Protein AF-A0A1H0Y464-F1 (afdb_monomer_lite)

Structure (mmCIF, N/CA/C/O backbone):
data_AF-A0A1H0Y464-F1
#
_entry.id   AF-A0A1H0Y464-F1
#
loop_
_atom_site.group_PDB
_atom_site.id
_atom_site.type_symbol
_atom_site.label_atom_id
_atom_site.label_alt_id
_atom_site.label_comp_id
_atom_site.label_asym_id
_atom_site.label_entity_id
_atom_site.label_seq_id
_atom_site.pdbx_PDB_ins_code
_atom_site.Cartn_x
_atom_site.Cartn_y
_atom_site.Cartn_z
_atom_site.occupancy
_atom_site.B_iso_or_equiv
_atom_site.auth_seq_id
_atom_site.auth_comp_id
_atom_site.auth_asym_id
_atom_site.auth_atom_id
_atom_site.pdbx_PDB_model_num
ATOM 1 N N . MET A 1 1 ? -23.533 1.314 3.509 1.00 36.31 1 MET A N 1
ATOM 2 C CA . MET A 1 1 ? -22.627 0.196 3.825 1.00 36.31 1 MET A CA 1
ATOM 3 C C . MET A 1 1 ? -21.226 0.689 3.563 1.00 36.31 1 MET A C 1
ATOM 5 O O . MET A 1 1 ? -20.940 1.067 2.434 1.00 36.31 1 MET A O 1
ATOM 9 N N . SER A 1 2 ? -20.432 0.827 4.617 1.00 45.97 2 SER A N 1
ATOM 10 C CA . SER A 1 2 ? -19.055 1.300 4.533 1.00 45.97 2 SER A CA 1
ATOM 11 C C . SER A 1 2 ? -18.244 0.174 3.912 1.00 45.97 2 SER A C 1
ATOM 13 O O . SER A 1 2 ? -18.107 -0.881 4.522 1.00 45.97 2 SER A O 1
ATOM 15 N N . GLN A 1 3 ? -17.808 0.336 2.668 1.00 56.66 3 GLN A N 1
ATOM 16 C CA . GLN A 1 3 ? -16.856 -0.601 2.094 1.00 56.66 3 GLN A CA 1
ATOM 17 C C . GLN A 1 3 ? -15.550 -0.416 2.865 1.00 56.66 3 GLN A C 1
ATOM 19 O O . GLN A 1 3 ? -14.893 0.618 2.754 1.00 56.66 3 GLN A O 1
ATOM 24 N N . SER A 1 4 ? -15.251 -1.363 3.749 1.00 71.19 4 SER A N 1
ATOM 25 C CA . SER A 1 4 ? -13.977 -1.417 4.447 1.00 71.19 4 SER A CA 1
ATOM 26 C C . SER A 1 4 ? -12.925 -1.768 3.395 1.00 71.19 4 SER A C 1
ATOM 28 O O . SER A 1 4 ? -12.915 -2.868 2.853 1.00 71.19 4 SER A O 1
ATOM 30 N N . THR A 1 5 ? -12.099 -0.794 3.033 1.00 83.50 5 THR A N 1
ATOM 31 C CA . THR A 1 5 ? -11.085 -0.920 1.980 1.00 83.50 5 THR A CA 1
ATOM 32 C C . THR A 1 5 ? -9.711 -0.730 2.609 1.00 83.50 5 THR A C 1
ATOM 34 O O . THR A 1 5 ? -9.527 0.126 3.482 1.00 83.50 5 THR A O 1
ATOM 37 N N . VAL A 1 6 ? -8.750 -1.542 2.173 1.00 86.69 6 VAL A N 1
ATOM 38 C CA . VAL A 1 6 ? -7.331 -1.376 2.489 1.00 86.69 6 VAL A CA 1
ATOM 39 C C . VAL A 1 6 ? -6.726 -0.475 1.423 1.00 86.69 6 VAL A C 1
ATOM 41 O O . VAL A 1 6 ? -6.726 -0.830 0.247 1.00 86.69 6 VAL A O 1
ATOM 44 N N . THR A 1 7 ? -6.202 0.678 1.824 1.00 87.75 7 THR A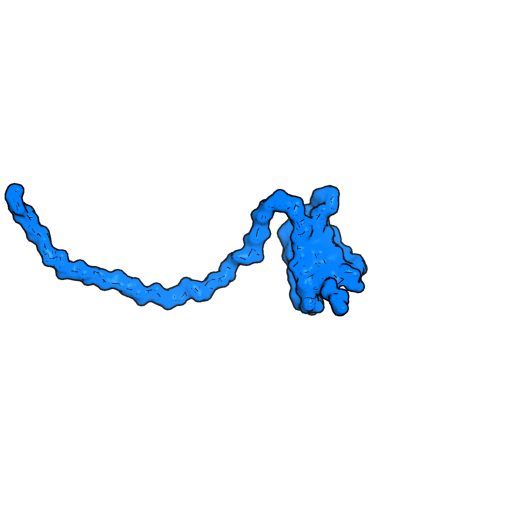 N 1
ATOM 45 C CA . THR A 1 7 ? -5.570 1.646 0.926 1.00 87.75 7 THR A CA 1
ATOM 46 C C . THR A 1 7 ? -4.061 1.644 1.138 1.00 87.75 7 THR A C 1
ATOM 48 O O . THR A 1 7 ? -3.571 2.092 2.174 1.00 87.75 7 THR A O 1
ATOM 51 N N . THR A 1 8 ? -3.309 1.175 0.147 1.00 88.50 8 THR A N 1
ATOM 52 C CA . THR A 1 8 ? -1.847 1.295 0.107 1.00 88.50 8 THR A CA 1
ATOM 53 C C . THR A 1 8 ? -1.477 2.591 -0.604 1.00 88.50 8 THR A C 1
ATOM 55 O O . THR A 1 8 ? -1.762 2.741 -1.791 1.00 88.50 8 THR A O 1
ATOM 58 N N . LYS A 1 9 ? -0.842 3.533 0.101 1.00 87.38 9 LYS A N 1
ATOM 59 C CA . LYS A 1 9 ? -0.445 4.839 -0.452 1.00 87.38 9 LYS A CA 1
ATOM 60 C C . LYS A 1 9 ? 1.006 5.184 -0.139 1.00 87.38 9 LYS A C 1
ATOM 62 O O . LYS A 1 9 ? 1.515 4.860 0.934 1.00 87.38 9 LYS A O 1
ATOM 67 N N . SER A 1 10 ? 1.659 5.890 -1.060 1.00 86.50 10 SER A N 1
ATOM 68 C CA . SER A 1 10 ? 2.985 6.469 -0.828 1.00 86.50 10 SER A CA 1
ATOM 69 C C . SER A 1 10 ? 2.856 7.835 -0.154 1.00 86.50 10 SER A C 1
ATOM 71 O O . SER A 1 10 ? 2.200 8.744 -0.662 1.00 86.50 10 SER A O 1
ATOM 73 N N . LYS A 1 11 ? 3.477 7.991 1.015 1.00 83.88 11 LYS A N 1
ATOM 74 C CA . LYS A 1 11 ? 3.476 9.209 1.824 1.00 83.88 11 LYS A CA 1
ATOM 75 C C . LYS A 1 11 ? 4.916 9.602 2.135 1.00 83.88 11 LYS A C 1
ATOM 77 O O . LYS A 1 11 ? 5.592 8.932 2.907 1.00 83.88 11 LYS A O 1
ATOM 82 N N . ASN A 1 12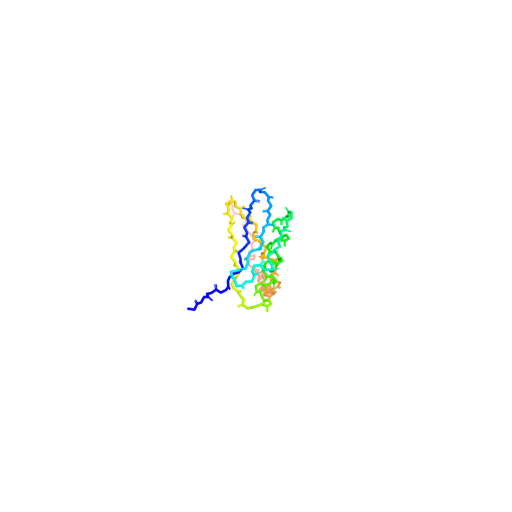 ? 5.386 10.701 1.543 1.00 79.12 12 ASN A N 1
ATOM 83 C CA . ASN A 1 12 ? 6.762 11.200 1.702 1.00 79.12 12 ASN A CA 1
ATOM 84 C C . ASN A 1 12 ? 7.847 10.152 1.375 1.00 79.12 12 ASN A C 1
ATOM 86 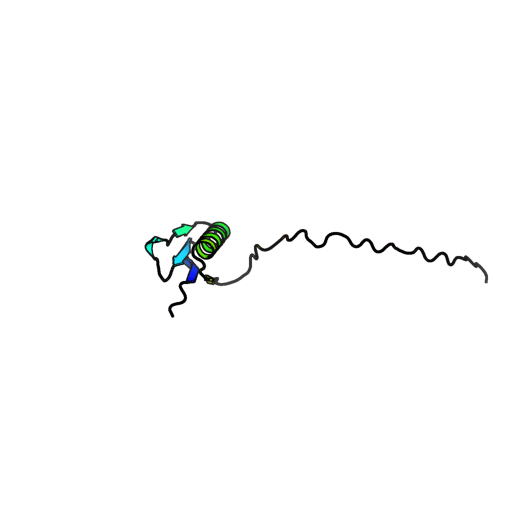O O . ASN A 1 12 ? 8.864 10.078 2.059 1.00 79.12 12 ASN A O 1
ATOM 90 N N . GLY A 1 13 ? 7.619 9.314 0.358 1.00 81.12 13 GLY A N 1
ATOM 91 C CA . GLY A 1 13 ? 8.544 8.236 -0.015 1.00 81.12 13 GLY A CA 1
ATOM 92 C C . GLY A 1 13 ? 8.469 6.992 0.876 1.00 81.12 13 GLY A C 1
ATOM 93 O O . GLY A 1 13 ? 9.216 6.048 0.650 1.00 81.12 13 GLY A O 1
ATOM 94 N N . GLN A 1 14 ? 7.568 6.966 1.861 1.00 87.75 14 GLN A N 1
ATOM 95 C CA . GLN A 1 14 ? 7.254 5.788 2.663 1.00 87.75 14 GLN A CA 1
ATOM 96 C C . GLN A 1 14 ? 5.934 5.188 2.187 1.00 87.75 14 GLN A C 1
ATOM 98 O O . GLN A 1 14 ? 4.942 5.904 2.052 1.00 87.75 14 GLN A O 1
ATOM 103 N N . TRP A 1 15 ? 5.880 3.878 1.992 1.00 89.88 15 TRP A N 1
ATOM 104 C CA . TRP A 1 15 ? 4.626 3.199 1.692 1.00 89.88 15 TRP A CA 1
ATOM 105 C C . TRP A 1 15 ? 3.863 2.905 2.974 1.00 89.88 15 TRP A C 1
ATOM 107 O O . TRP A 1 15 ? 4.454 2.498 3.969 1.00 89.88 15 TRP A O 1
ATOM 117 N N . VAL A 1 16 ? 2.557 3.151 2.985 1.00 89.00 16 VAL A N 1
ATOM 118 C CA . VAL A 1 16 ? 1.707 2.925 4.156 1.00 89.00 16 VAL A CA 1
ATOM 119 C C . VAL A 1 16 ? 0.428 2.233 3.720 1.00 89.00 16 VAL A C 1
ATOM 121 O O . VAL A 1 16 ? -0.253 2.707 2.811 1.00 89.00 16 VAL A O 1
ATOM 124 N N . ASN A 1 17 ? 0.095 1.143 4.399 1.00 88.88 17 ASN A N 1
ATOM 125 C CA . ASN A 1 17 ? -1.214 0.514 4.311 1.00 88.88 17 ASN A CA 1
ATOM 126 C C . ASN A 1 17 ? -2.108 1.146 5.367 1.00 88.88 17 ASN A C 1
ATOM 128 O O . ASN A 1 17 ? -1.746 1.159 6.539 1.00 88.88 17 ASN A O 1
ATOM 132 N N . GLU A 1 18 ? -3.249 1.680 4.959 1.00 87.56 18 GLU A N 1
ATOM 133 C CA . GLU A 1 18 ? -4.244 2.294 5.831 1.00 87.56 18 GLU A CA 1
ATOM 134 C C . GLU A 1 18 ? -5.572 1.558 5.650 1.00 87.56 18 GLU A C 1
ATOM 136 O O . GLU A 1 18 ? -5.991 1.311 4.522 1.00 87.56 18 GLU A O 1
ATOM 141 N N . VAL A 1 19 ? -6.236 1.195 6.748 1.00 85.12 19 VAL A N 1
ATOM 142 C CA . VAL A 1 19 ? -7.527 0.490 6.704 1.00 85.12 19 VAL A CA 1
ATOM 143 C C . VAL A 1 19 ? -8.609 1.405 7.251 1.00 85.12 19 VAL A C 1
ATOM 145 O O . VAL A 1 19 ? -8.511 1.853 8.394 1.00 85.12 19 VAL A O 1
ATOM 148 N N . ALA A 1 20 ? -9.653 1.650 6.454 1.00 78.25 20 ALA A N 1
ATOM 149 C CA . ALA A 1 20 ? -10.732 2.576 6.812 1.00 78.25 20 ALA A CA 1
ATOM 150 C C . ALA A 1 20 ? -11.427 2.217 8.140 1.00 78.25 20 ALA A C 1
ATOM 152 O O . ALA A 1 20 ? -11.796 3.103 8.906 1.00 78.25 20 ALA A O 1
ATOM 153 N N . ASP A 1 21 ? -11.570 0.922 8.422 1.00 74.88 21 ASP A N 1
ATOM 154 C CA . ASP A 1 21 ? -12.267 0.407 9.607 1.00 74.88 21 ASP A CA 1
ATOM 155 C C . ASP A 1 21 ? -11.312 0.096 10.778 1.00 74.88 21 ASP A C 1
ATOM 157 O O . ASP A 1 21 ? -11.721 -0.029 11.930 1.00 74.88 21 ASP A O 1
ATOM 161 N N . ALA A 1 22 ? -10.008 0.001 10.501 1.00 76.12 22 ALA A N 1
ATOM 162 C CA . ALA A 1 22 ? -9.024 -0.528 11.438 1.00 76.12 22 ALA A CA 1
ATOM 163 C C . ALA A 1 22 ? -7.675 0.205 11.332 1.00 76.12 22 ALA A C 1
ATOM 165 O O . ALA A 1 22 ? -6.668 -0.382 10.931 1.00 76.12 22 ALA A O 1
ATOM 166 N N . PRO A 1 23 ? -7.594 1.481 11.753 1.00 78.31 23 PRO A N 1
ATOM 167 C CA . PRO A 1 23 ? -6.356 2.257 11.670 1.00 78.31 23 PRO A CA 1
ATOM 168 C C . PRO A 1 23 ? -5.208 1.645 12.486 1.00 78.31 23 PRO A C 1
ATOM 170 O O . PRO A 1 23 ? -4.046 1.885 12.172 1.00 78.31 23 PRO A O 1
ATOM 173 N N . HIS A 1 24 ? -5.512 0.814 13.487 1.00 80.31 24 HIS A N 1
ATOM 174 C CA . HIS A 1 24 ? -4.527 0.062 14.269 1.00 80.31 24 HIS A CA 1
ATOM 175 C C . HIS A 1 24 ? -3.788 -1.019 13.459 1.00 80.31 24 HIS A C 1
ATOM 177 O O . HIS A 1 24 ? -2.708 -1.439 13.865 1.00 80.31 24 HIS A O 1
ATOM 183 N N . LEU A 1 25 ? -4.340 -1.446 12.318 1.00 80.06 25 LEU A N 1
ATOM 184 C CA . LEU A 1 25 ? -3.687 -2.357 11.373 1.00 80.06 25 LEU A CA 1
ATOM 185 C C . LEU A 1 25 ? -2.791 -1.615 10.376 1.00 80.06 25 LEU A C 1
ATOM 187 O O . LEU A 1 25 ? -2.120 -2.250 9.562 1.00 80.06 25 LEU A O 1
ATOM 191 N N . SER A 1 26 ? -2.760 -0.279 10.435 1.00 82.94 26 SER A N 1
ATOM 192 C CA . SER A 1 26 ? -1.954 0.509 9.512 1.00 82.94 26 SER A CA 1
ATOM 193 C C . SER A 1 26 ? -0.471 0.261 9.748 1.00 82.94 26 SER A C 1
ATOM 195 O O . SER A 1 26 ? 0.029 0.388 10.869 1.00 82.94 26 SER A O 1
ATOM 197 N N . ARG A 1 27 ? 0.249 -0.064 8.676 1.00 86.69 27 ARG A N 1
ATOM 198 C CA . ARG A 1 27 ? 1.684 -0.351 8.717 1.00 86.69 27 ARG A CA 1
ATOM 199 C C . ARG A 1 27 ? 2.422 0.422 7.646 1.00 86.69 27 ARG A C 1
ATOM 201 O O . ARG A 1 27 ? 1.932 0.579 6.531 1.00 86.69 27 ARG A O 1
ATOM 208 N N . SER A 1 28 ? 3.606 0.895 8.012 1.00 89.50 28 SER A N 1
ATOM 209 C CA . SER A 1 28 ? 4.542 1.570 7.125 1.00 89.50 28 SER A CA 1
ATOM 210 C C . SER A 1 28 ? 5.646 0.616 6.670 1.00 89.50 28 SER A C 1
ATOM 212 O O . SER A 1 28 ? 6.194 -0.147 7.461 1.00 89.50 28 SER A O 1
ATOM 214 N N . TYR A 1 29 ? 5.984 0.709 5.390 1.00 88.38 29 TYR A N 1
ATOM 215 C CA . TYR A 1 29 ? 6.885 -0.171 4.658 1.00 88.38 29 TYR A CA 1
ATOM 216 C C . TYR A 1 29 ? 7.842 0.657 3.817 1.00 88.38 29 TYR A C 1
ATOM 218 O O . TYR A 1 29 ? 7.465 1.701 3.270 1.00 88.38 29 TYR A O 1
ATOM 226 N N . ARG A 1 30 ? 9.095 0.210 3.730 1.00 85.00 30 ARG A N 1
ATOM 227 C CA . ARG A 1 30 ? 10.149 0.907 2.973 1.00 85.00 30 ARG A CA 1
ATOM 228 C C . ARG A 1 30 ? 9.975 0.734 1.474 1.00 85.00 30 ARG A C 1
ATOM 230 O O . ARG A 1 30 ? 10.242 1.674 0.733 1.00 85.00 30 ARG A O 1
ATOM 237 N N . ASP A 1 31 ? 9.440 -0.407 1.070 1.00 83.19 31 ASP A N 1
ATOM 238 C CA . ASP A 1 31 ? 9.312 -0.795 -0.322 1.00 83.19 31 ASP A CA 1
ATOM 239 C C . ASP A 1 31 ? 7.847 -0.899 -0.746 1.00 83.19 31 ASP A C 1
ATOM 241 O O . ASP A 1 31 ? 6.964 -1.261 0.037 1.00 83.19 31 ASP A O 1
ATOM 245 N N . ARG A 1 32 ? 7.596 -0.581 -2.020 1.00 82.94 32 ARG A N 1
ATOM 246 C CA . ARG A 1 32 ? 6.263 -0.669 -2.624 1.00 82.94 32 ARG A CA 1
ATOM 247 C C . ARG A 1 32 ? 5.754 -2.099 -2.620 1.00 82.94 32 ARG A C 1
ATOM 249 O O . ARG A 1 32 ? 4.651 -2.343 -2.152 1.00 82.94 32 ARG A O 1
ATOM 256 N N . ASP A 1 33 ? 6.543 -3.013 -3.176 1.00 85.19 33 ASP A N 1
ATOM 257 C CA . ASP A 1 33 ? 6.177 -4.421 -3.323 1.00 85.19 33 ASP A CA 1
ATOM 258 C C . ASP A 1 33 ? 5.825 -5.041 -1.971 1.00 85.19 33 ASP A C 1
ATOM 260 O O . ASP A 1 33 ? 4.809 -5.721 -1.859 1.00 85.19 33 ASP A O 1
ATOM 264 N N . GLU A 1 34 ? 6.594 -4.721 -0.926 1.00 85.62 34 GLU A N 1
ATOM 265 C CA . GLU A 1 34 ? 6.319 -5.166 0.442 1.00 85.62 34 GLU A CA 1
ATOM 266 C C . GLU A 1 34 ? 4.974 -4.622 0.955 1.00 85.62 34 GLU A C 1
ATOM 268 O O . GLU A 1 34 ? 4.152 -5.379 1.475 1.00 85.62 34 GLU A O 1
ATOM 273 N N . ALA A 1 35 ? 4.704 -3.328 0.754 1.00 88.88 35 ALA A N 1
ATOM 274 C CA . ALA A 1 35 ? 3.444 -2.709 1.160 1.00 88.88 35 ALA A CA 1
ATOM 275 C C . ALA A 1 35 ? 2.239 -3.276 0.401 1.00 88.88 35 ALA A C 1
ATOM 277 O O . ALA A 1 35 ? 1.200 -3.558 0.996 1.00 88.88 35 ALA A O 1
ATOM 278 N N . VAL A 1 36 ? 2.373 -3.451 -0.915 1.00 85.25 36 VAL A N 1
ATOM 279 C CA . VAL A 1 36 ? 1.319 -3.967 -1.792 1.00 85.25 36 VAL A CA 1
ATOM 280 C C . VAL A 1 36 ? 1.011 -5.419 -1.455 1.00 85.25 36 VAL A C 1
ATOM 282 O O . VAL A 1 36 ? -0.161 -5.754 -1.299 1.00 85.25 36 VAL A O 1
ATOM 285 N N . GLN A 1 37 ? 2.033 -6.260 -1.284 1.00 87.81 37 GLN A N 1
ATOM 286 C CA . GLN A 1 37 ? 1.855 -7.660 -0.911 1.00 87.81 37 GLN A CA 1
ATOM 287 C C . GLN A 1 37 ? 1.157 -7.776 0.449 1.00 87.81 37 GLN A C 1
ATOM 289 O O . GLN A 1 37 ? 0.100 -8.399 0.535 1.00 87.81 37 GLN A O 1
ATOM 294 N N . ALA A 1 38 ? 1.662 -7.077 1.471 1.00 87.50 38 ALA A N 1
ATOM 295 C CA . ALA A 1 38 ? 1.055 -7.094 2.799 1.00 87.50 38 ALA A CA 1
ATOM 296 C C . ALA A 1 38 ? -0.367 -6.504 2.809 1.00 87.50 38 ALA A C 1
ATOM 298 O O . ALA A 1 38 ? -1.221 -6.944 3.574 1.00 87.50 38 ALA A O 1
ATOM 299 N N . GLY A 1 39 ? -0.641 -5.503 1.965 1.00 87.44 39 GLY A N 1
ATOM 300 C CA . GLY A 1 39 ? -1.968 -4.900 1.825 1.00 87.44 39 GLY A CA 1
ATOM 301 C C . GLY A 1 39 ? -2.966 -5.849 1.166 1.00 87.44 39 GLY A C 1
ATOM 302 O O . GLY A 1 39 ? -4.112 -5.938 1.604 1.00 87.44 39 GLY A O 1
ATOM 303 N N . ARG A 1 40 ? -2.512 -6.606 0.161 1.00 85.00 40 ARG A N 1
ATOM 304 C CA . ARG A 1 40 ? -3.305 -7.623 -0.532 1.00 85.00 40 ARG A CA 1
ATOM 305 C C . ARG A 1 40 ? -3.629 -8.801 0.379 1.00 85.00 40 ARG A C 1
ATOM 307 O O . ARG A 1 40 ? -4.768 -9.257 0.382 1.00 85.00 40 ARG A O 1
ATOM 314 N N . GLU A 1 41 ? -2.650 -9.277 1.143 1.00 88.25 41 GLU A N 1
ATOM 315 C CA . GLU A 1 41 ? -2.840 -10.342 2.133 1.00 88.25 41 GLU A CA 1
ATOM 316 C C . GLU A 1 41 ? -3.854 -9.914 3.194 1.00 88.25 41 GLU A C 1
ATOM 318 O O . GLU A 1 41 ? -4.845 -10.607 3.401 1.00 88.25 41 GLU A O 1
ATOM 323 N N . LEU A 1 42 ? -3.689 -8.714 3.759 1.00 84.94 42 LEU A N 1
ATOM 324 C CA . LEU A 1 42 ? -4.619 -8.159 4.743 1.00 84.94 42 LEU A CA 1
ATOM 325 C C . LEU A 1 42 ? -6.043 -8.029 4.182 1.00 84.94 42 LEU A C 1
ATOM 327 O O . LEU A 1 42 ? -7.023 -8.352 4.852 1.00 84.94 42 LEU A O 1
ATOM 331 N N . ALA A 1 43 ? -6.176 -7.566 2.940 1.00 84.81 43 ALA A N 1
ATOM 332 C CA . ALA A 1 43 ? -7.476 -7.457 2.297 1.00 84.81 43 ALA A CA 1
ATOM 333 C C . ALA A 1 43 ? -8.111 -8.836 2.059 1.00 84.81 43 ALA A C 1
ATOM 335 O O . ALA A 1 43 ? -9.294 -9.017 2.331 1.00 84.81 43 ALA A O 1
ATOM 336 N N . ALA A 1 44 ? -7.330 -9.826 1.619 1.00 83.94 44 ALA A N 1
ATOM 337 C CA . ALA A 1 44 ? -7.811 -11.188 1.416 1.00 83.94 44 ALA A CA 1
ATOM 338 C C . ALA A 1 44 ? -8.255 -11.852 2.730 1.00 83.94 44 ALA A C 1
ATOM 340 O O . ALA A 1 44 ? -9.329 -12.450 2.770 1.00 83.94 44 ALA A O 1
ATOM 341 N N . GLU A 1 45 ? -7.477 -11.704 3.806 1.00 85.12 45 GLU A N 1
ATOM 342 C CA . GLU A 1 45 ? -7.785 -12.248 5.137 1.00 85.12 45 GLU A CA 1
ATOM 343 C C . GLU A 1 45 ? -9.088 -11.684 5.712 1.00 85.12 45 GLU A C 1
ATOM 345 O O . GLU A 1 45 ? -9.874 -12.404 6.328 1.00 85.12 45 GLU A O 1
ATOM 350 N N . HIS A 1 46 ? -9.334 -10.394 5.490 1.00 83.50 46 HIS A N 1
ATOM 351 C CA . HIS A 1 46 ? -10.498 -9.696 6.025 1.00 83.50 46 HIS A CA 1
ATOM 352 C C . HIS A 1 46 ? -11.664 -9.587 5.028 1.00 83.50 46 HIS A C 1
ATOM 354 O O . HIS A 1 46 ? -12.672 -8.956 5.348 1.00 83.50 46 HIS A O 1
ATOM 360 N N . HIS A 1 47 ? -11.556 -10.206 3.844 1.00 82.25 47 HIS A N 1
ATOM 361 C CA . HIS A 1 47 ? -12.523 -10.094 2.741 1.00 82.25 47 HIS A CA 1
ATOM 362 C C . HIS A 1 47 ? -12.833 -8.638 2.345 1.00 82.25 47 HIS A C 1
ATOM 364 O O . HIS A 1 47 ? -13.973 -8.277 2.046 1.00 82.25 47 HIS A O 1
ATOM 370 N N . LEU A 1 48 ? -11.804 -7.797 2.366 1.00 84.69 48 LEU A N 1
ATOM 371 C CA . LEU A 1 48 ? -11.857 -6.384 2.020 1.00 84.69 48 LEU A CA 1
ATOM 372 C C . LEU A 1 48 ? -11.373 -6.154 0.590 1.00 84.69 48 LEU A C 1
ATOM 374 O O . LEU A 1 48 ? -10.688 -6.980 -0.011 1.00 84.69 48 LEU A O 1
ATOM 378 N N . GLU A 1 49 ? -11.693 -4.981 0.056 1.00 83.06 49 GLU A N 1
ATOM 379 C CA . GLU A 1 49 ? -11.132 -4.534 -1.214 1.00 83.06 49 GLU A CA 1
ATOM 380 C C . GLU A 1 49 ? -9.742 -3.921 -0.978 1.00 83.06 49 GLU A C 1
ATOM 382 O O . GLU A 1 49 ? -9.551 -3.152 -0.032 1.00 83.06 49 GLU A O 1
ATOM 387 N N . HIS A 1 50 ? -8.764 -4.251 -1.826 1.00 83.88 50 HIS A N 1
ATOM 388 C CA . HIS A 1 50 ? -7.438 -3.628 -1.802 1.00 83.88 50 HIS A CA 1
ATOM 389 C C . HIS A 1 50 ? -7.345 -2.563 -2.890 1.00 83.88 50 HIS A C 1
ATOM 391 O O . HIS A 1 50 ? -7.540 -2.851 -4.070 1.00 83.88 50 HIS A O 1
ATOM 397 N N . ARG A 1 51 ? -7.015 -1.333 -2.494 1.00 84.38 51 ARG A N 1
ATOM 398 C CA . ARG A 1 51 ? -6.810 -0.200 -3.392 1.00 84.38 51 ARG A CA 1
ATOM 399 C C . ARG A 1 51 ? -5.402 0.352 -3.230 1.00 84.38 51 ARG A C 1
ATOM 401 O O . ARG A 1 51 ? -4.931 0.579 -2.120 1.00 84.38 51 ARG A O 1
ATOM 408 N N . ILE A 1 52 ? -4.743 0.612 -4.351 1.00 83.56 52 ILE A N 1
ATOM 409 C CA . ILE A 1 52 ? -3.407 1.203 -4.380 1.00 83.56 52 ILE A CA 1
ATOM 410 C C . ILE A 1 52 ? -3.548 2.634 -4.912 1.00 83.56 52 ILE A C 1
ATOM 412 O O . ILE A 1 52 ? -4.010 2.837 -6.034 1.00 83.56 52 ILE A O 1
ATOM 416 N N . GLU A 1 53 ? -3.186 3.630 -4.101 1.00 80.56 53 GLU A N 1
ATOM 417 C CA . GLU A 1 53 ? -3.087 5.030 -4.524 1.00 80.56 53 GLU A CA 1
ATOM 418 C C . GLU A 1 53 ? -1.637 5.351 -4.887 1.00 80.56 53 GLU A C 1
ATOM 420 O O . GLU A 1 53 ? -0.793 5.674 -4.045 1.00 80.56 53 GLU A O 1
ATOM 425 N N . GLU A 1 54 ? -1.365 5.236 -6.183 1.00 64.19 54 GLU A N 1
ATOM 426 C CA . GLU A 1 54 ? -0.088 5.550 -6.807 1.00 64.19 54 GLU A CA 1
ATOM 427 C C . GLU A 1 54 ? -0.160 6.854 -7.600 1.00 64.19 54 GLU A C 1
ATOM 429 O O . GLU A 1 54 ? -0.941 6.975 -8.543 1.00 64.19 54 GLU A O 1
ATOM 434 N N . SER A 1 55 ? 0.744 7.792 -7.315 1.00 54.12 55 SER A N 1
ATOM 435 C CA . SER A 1 55 ? 1.226 8.690 -8.369 1.00 54.12 55 SER A CA 1
ATOM 436 C C . SER A 1 55 ? 2.072 7.829 -9.326 1.00 54.12 55 SER A C 1
ATOM 438 O O . SER A 1 55 ? 3.172 7.429 -8.964 1.00 54.12 55 SER A O 1
ATOM 440 N N . ALA A 1 56 ? 1.497 7.449 -10.473 1.00 43.16 56 ALA A N 1
ATOM 441 C CA . ALA A 1 56 ? 1.918 6.380 -11.407 1.00 43.16 56 ALA A CA 1
ATOM 442 C C . ALA A 1 56 ? 3.393 6.424 -11.917 1.00 43.16 56 ALA A C 1
ATOM 444 O O . ALA A 1 56 ? 3.971 7.514 -11.888 1.00 43.16 56 ALA A O 1
ATOM 445 N N . PRO A 1 57 ? 3.979 5.328 -12.500 1.00 49.12 57 PRO A N 1
ATOM 446 C CA . PRO A 1 57 ? 3.327 4.094 -12.994 1.00 49.12 57 PRO A CA 1
ATOM 447 C C . PRO A 1 57 ? 4.000 2.709 -12.717 1.00 49.12 57 PRO A C 1
ATOM 449 O O . PRO A 1 57 ? 5.194 2.510 -12.911 1.00 49.12 57 PRO A O 1
ATOM 452 N N . THR A 1 58 ? 3.129 1.729 -12.431 1.00 52.31 58 THR A N 1
ATOM 453 C CA . THR A 1 58 ? 3.059 0.331 -12.934 1.00 52.31 58 THR A CA 1
ATOM 454 C C . THR A 1 58 ? 4.150 -0.696 -12.582 1.00 52.31 58 THR A C 1
ATOM 456 O O . THR A 1 58 ? 5.093 -0.919 -13.334 1.00 52.31 58 THR A O 1
ATOM 459 N N . GLY A 1 59 ? 3.888 -1.490 -11.539 1.00 41.62 59 GLY A N 1
ATOM 460 C CA . GLY A 1 59 ? 4.439 -2.839 -11.368 1.00 41.62 59 GLY A CA 1
ATOM 461 C C . GLY A 1 59 ? 3.311 -3.815 -11.046 1.00 41.62 59 GLY A C 1
ATOM 462 O O . GLY A 1 59 ? 2.942 -3.974 -9.882 1.00 41.62 59 GLY A O 1
ATOM 463 N N . ALA A 1 60 ? 2.704 -4.381 -12.089 1.00 49.03 60 ALA A N 1
ATOM 464 C CA . ALA A 1 60 ? 1.729 -5.456 -11.987 1.00 49.03 60 ALA A CA 1
ATOM 465 C C . ALA A 1 60 ? 2.450 -6.732 -11.533 1.00 49.03 60 ALA A C 1
ATOM 467 O O . ALA A 1 60 ? 3.214 -7.310 -12.298 1.00 49.03 60 ALA A O 1
ATOM 468 N N . ILE A 1 61 ? 2.204 -7.177 -10.300 1.00 47.31 61 ILE A N 1
ATOM 469 C CA . ILE A 1 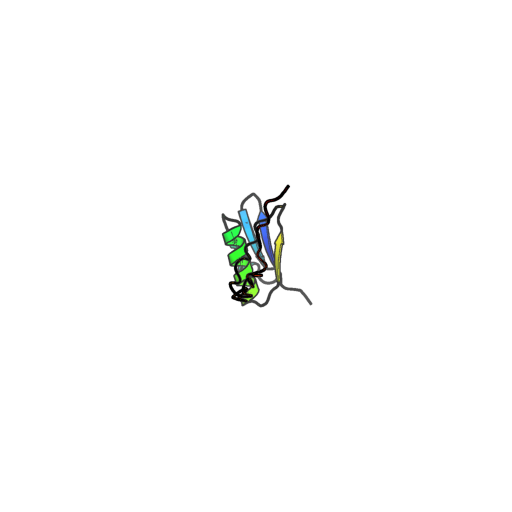61 ? 2.574 -8.527 -9.866 1.00 47.31 61 ILE A CA 1
ATOM 470 C C . ILE A 1 61 ? 1.324 -9.384 -10.028 1.00 47.31 61 ILE A C 1
ATOM 472 O O . ILE A 1 61 ? 0.551 -9.616 -9.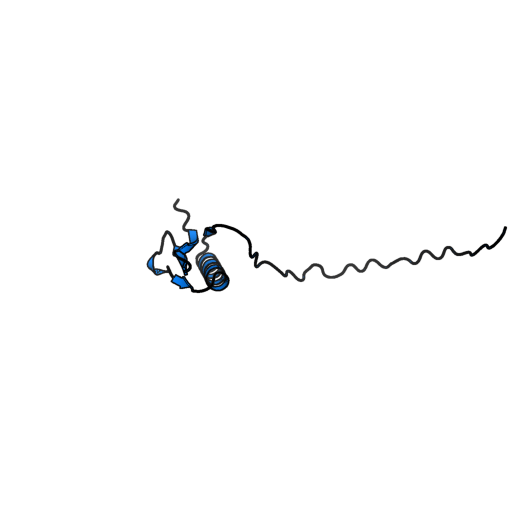099 1.00 47.31 61 ILE A O 1
ATOM 476 N N . THR A 1 62 ? 1.055 -9.792 -11.257 1.00 46.34 62 THR A N 1
ATOM 477 C CA . THR A 1 62 ? 0.220 -10.960 -11.529 1.00 46.34 62 THR A CA 1
ATOM 478 C C . THR A 1 62 ? 0.803 -11.624 -12.756 1.00 46.34 62 THR A C 1
ATOM 480 O O . THR A 1 62 ? 0.440 -11.286 -13.873 1.00 46.34 62 THR A O 1
ATOM 483 N N . ASP A 1 63 ? 1.755 -12.516 -12.522 1.00 42.62 63 ASP A N 1
ATOM 484 C CA . ASP A 1 63 ? 2.076 -13.644 -13.395 1.00 42.62 63 ASP A CA 1
ATOM 485 C C . ASP A 1 63 ? 2.900 -14.638 -12.551 1.00 42.62 63 ASP A C 1
ATOM 487 O O . ASP A 1 63 ? 3.677 -14.167 -11.712 1.00 42.62 63 ASP A O 1
ATOM 491 N N . PRO A 1 64 ? 2.752 -15.972 -12.670 1.00 42.47 64 PRO A N 1
ATOM 492 C CA . PRO A 1 64 ? 2.137 -16.725 -13.763 1.00 42.47 64 PRO A CA 1
ATOM 493 C C . PRO A 1 64 ? 0.962 -17.615 -13.344 1.00 42.47 64 PRO A C 1
ATOM 495 O O . PRO A 1 64 ? 1.011 -18.289 -12.315 1.00 42.47 64 PRO A O 1
ATOM 498 N N . ASP A 1 65 ? -0.053 -17.714 -14.202 1.00 46.88 65 ASP A N 1
ATOM 499 C CA . ASP A 1 65 ? -0.872 -18.925 -14.251 1.00 46.88 65 ASP A CA 1
ATOM 500 C C . ASP A 1 65 ? -0.227 -19.914 -15.248 1.00 46.88 65 ASP A C 1
ATOM 502 O O . ASP A 1 65 ? -0.169 -19.634 -16.448 1.00 46.88 65 ASP A O 1
ATOM 506 N N . PRO A 1 66 ? 0.311 -21.064 -14.795 1.00 47.78 66 PRO A N 1
ATOM 507 C CA . PRO A 1 66 ? 0.902 -22.068 -15.676 1.00 47.78 66 PRO A CA 1
ATOM 508 C C . PRO A 1 66 ? -0.137 -22.969 -16.382 1.00 47.78 66 PRO A C 1
ATOM 510 O O . PRO A 1 66 ? 0.215 -24.072 -16.806 1.00 47.78 66 PRO A O 1
ATOM 513 N N . ALA A 1 67 ? -1.405 -22.560 -16.533 1.00 51.12 67 ALA A N 1
ATOM 514 C CA . ALA A 1 67 ? -2.459 -23.374 -17.148 1.00 51.12 67 ALA A CA 1
ATOM 515 C C . ALA A 1 67 ? -2.771 -23.056 -18.623 1.00 51.12 67 ALA A C 1
ATOM 517 O O . ALA A 1 67 ? -3.854 -23.382 -19.098 1.00 51.12 67 ALA A O 1
ATOM 518 N N . SER A 1 68 ? -1.810 -22.554 -19.407 1.00 47.59 68 SER A N 1
ATOM 519 C CA . SER A 1 68 ? -1.818 -22.803 -20.863 1.00 47.59 68 SER A CA 1
ATOM 520 C C . SER A 1 68 ? -0.896 -23.976 -21.202 1.00 47.59 68 SER A C 1
ATOM 522 O O . SER A 1 68 ? 0.108 -23.875 -21.904 1.00 47.59 68 SER A O 1
ATOM 524 N N . GLN A 1 69 ? -1.219 -25.125 -20.611 1.00 43.72 69 GLN A N 1
ATOM 525 C CA . GLN A 1 69 ? -0.652 -26.406 -20.993 1.00 43.72 69 GLN A CA 1
ATOM 526 C C . GLN A 1 69 ? -1.368 -26.918 -22.245 1.00 43.72 69 GLN A C 1
ATOM 528 O O . GLN A 1 69 ? -2.568 -27.145 -22.220 1.00 43.72 69 GLN A O 1
ATOM 533 N N . ARG A 1 70 ? -0.570 -27.214 -23.273 1.00 57.94 70 ARG A N 1
ATOM 534 C CA . ARG A 1 70 ? -0.718 -28.377 -24.163 1.00 57.94 70 ARG A CA 1
ATOM 535 C C . ARG A 1 70 ? -2.041 -28.551 -24.922 1.00 57.94 70 ARG A C 1
ATOM 537 O O . ARG A 1 70 ? -2.830 -29.421 -24.583 1.00 57.94 70 ARG A O 1
ATOM 544 N N . GLU A 1 71 ? -2.084 -27.953 -26.104 1.00 48.56 71 GLU A N 1
ATOM 545 C CA . GLU A 1 71 ? -2.490 -28.631 -27.347 1.00 48.56 71 GLU A CA 1
ATOM 546 C C . GLU A 1 71 ? -1.416 -28.223 -28.379 1.00 48.56 71 GLU A C 1
ATOM 548 O O . GLU A 1 71 ? -1.364 -27.085 -28.815 1.00 48.56 71 GLU A O 1
ATOM 553 N N . ALA A 1 72 ? -0.326 -28.954 -28.623 1.00 57.03 72 ALA A N 1
ATOM 554 C CA . ALA A 1 72 ? -0.267 -30.282 -29.225 1.00 57.03 72 ALA A CA 1
ATOM 555 C C . ALA A 1 72 ? -1.138 -30.432 -30.485 1.00 57.03 72 ALA A C 1
ATOM 557 O O . ALA A 1 72 ? -1.635 -31.522 -30.741 1.00 57.03 72 ALA A O 1
ATOM 558 N N . GLU A 1 73 ? -1.282 -29.382 -31.299 1.00 53.69 73 GLU A N 1
ATOM 559 C CA . GLU A 1 73 ? -1.665 -29.581 -32.696 1.00 53.69 73 GLU A CA 1
ATOM 560 C C . GLU A 1 73 ? -0.393 -29.764 -33.530 1.00 53.69 73 GLU A C 1
ATOM 562 O O . GLU A 1 73 ? 0.470 -28.893 -33.651 1.00 53.69 73 GLU A O 1
ATOM 567 N N . PHE A 1 74 ? -0.235 -30.994 -33.998 1.00 59.47 74 PHE A N 1
ATOM 568 C CA . PHE A 1 74 ? 0.812 -31.452 -34.889 1.00 59.47 74 PHE A CA 1
ATOM 569 C C . PHE A 1 74 ? 0.992 -30.472 -36.058 1.00 59.47 74 PHE A C 1
ATOM 571 O O . PHE A 1 74 ? -0.005 -30.143 -36.705 1.00 59.47 74 PHE A O 1
ATOM 578 N N . PRO A 1 75 ? 2.223 -30.086 -36.454 1.00 55.03 75 PRO A N 1
ATOM 579 C CA . PRO A 1 75 ? 2.397 -29.687 -37.837 1.00 55.03 75 PRO A CA 1
ATOM 580 C C . PRO A 1 75 ? 2.065 -30.932 -38.660 1.00 55.03 75 PRO A C 1
ATOM 582 O O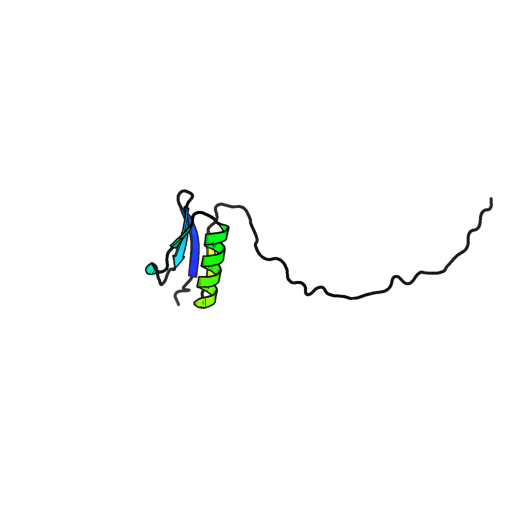 . PRO A 1 75 ? 2.808 -31.911 -38.615 1.00 55.03 75 PRO A O 1
ATOM 585 N N . SER A 1 76 ? 0.943 -30.945 -39.378 1.00 55.31 76 SER A N 1
ATOM 586 C CA . SER A 1 76 ? 0.853 -31.845 -40.524 1.00 55.31 76 SER A CA 1
ATOM 587 C C . SER A 1 76 ? 1.971 -31.412 -41.473 1.00 55.31 76 SER A C 1
ATOM 589 O O . SER A 1 76 ? 1.928 -30.273 -41.944 1.00 55.31 76 SER A O 1
ATOM 591 N N . PRO A 1 77 ? 3.006 -32.233 -41.738 1.00 60.72 77 PRO A N 1
ATOM 592 C CA . PRO A 1 77 ? 3.816 -31.984 -42.911 1.00 60.72 77 PRO A CA 1
ATOM 593 C C . PRO A 1 77 ? 2.883 -32.209 -44.094 1.00 60.72 77 PRO A C 1
ATOM 595 O O . PRO A 1 77 ? 2.420 -33.329 -44.287 1.00 60.72 77 PRO A O 1
ATOM 598 N N . ASP A 1 78 ? 2.568 -31.166 -44.853 1.00 56.47 78 ASP A N 1
ATOM 599 C CA . ASP A 1 78 ? 2.024 -31.368 -46.189 1.00 56.47 78 ASP A CA 1
ATOM 600 C C . ASP A 1 78 ? 3.150 -31.990 -47.038 1.00 56.47 78 ASP A C 1
ATOM 602 O O . ASP A 1 78 ? 4.189 -31.347 -47.230 1.00 56.47 78 ASP A O 1
ATOM 606 N N . PRO A 1 79 ? 3.040 -33.257 -47.486 1.00 63.41 79 PRO A N 1
ATOM 607 C CA . PRO A 1 79 ? 4.050 -33.881 -48.312 1.00 63.41 79 PRO A CA 1
ATOM 608 C C . PRO A 1 79 ? 3.663 -33.731 -49.787 1.00 63.41 79 PRO A C 1
ATOM 610 O O . PRO A 1 79 ? 3.579 -34.726 -50.504 1.00 63.41 79 PRO A O 1
ATOM 613 N N . GLN A 1 80 ? 3.439 -32.510 -50.276 1.00 55.62 80 GLN A N 1
ATOM 614 C CA . GLN A 1 80 ? 3.413 -32.259 -51.717 1.00 55.62 80 GLN A CA 1
ATOM 615 C C . GLN A 1 80 ? 4.743 -31.660 -52.195 1.00 55.62 80 GLN A C 1
ATOM 617 O O . GLN A 1 80 ? 4.903 -30.475 -52.465 1.00 55.62 80 GLN A O 1
ATOM 622 N N . ALA A 1 81 ? 5.716 -32.562 -52.351 1.00 58.66 81 ALA A N 1
ATOM 623 C CA . ALA A 1 81 ? 6.705 -32.497 -53.430 1.00 58.66 81 ALA A CA 1
ATOM 624 C C . ALA A 1 81 ? 5.969 -32.433 -54.804 1.00 58.66 81 ALA A C 1
ATOM 626 O O . ALA A 1 81 ? 4.844 -32.934 -54.872 1.00 58.66 81 ALA A O 1
ATOM 627 N N . PRO A 1 82 ? 6.552 -31.905 -55.909 1.00 55.00 82 PRO A N 1
ATOM 628 C CA . PRO A 1 82 ? 7.955 -32.079 -56.272 1.00 55.00 82 PRO A CA 1
ATOM 629 C C . PRO A 1 82 ? 8.704 -30.833 -56.762 1.00 55.00 82 PRO A C 1
ATOM 631 O O . PRO A 1 82 ? 8.160 -29.845 -57.244 1.00 55.00 82 PRO A O 1
ATOM 634 N N . ARG A 1 83 ? 10.029 -30.969 -56.699 1.00 59.97 83 ARG A N 1
ATOM 635 C CA . ARG A 1 83 ? 10.979 -30.176 -57.473 1.00 59.97 83 ARG A CA 1
ATOM 636 C C . ARG A 1 83 ? 10.655 -30.328 -58.959 1.00 59.97 83 ARG A C 1
ATOM 638 O O . ARG A 1 83 ? 10.542 -31.449 -59.451 1.00 59.97 83 ARG A O 1
ATOM 645 N N . SER A 1 84 ? 10.568 -29.222 -59.676 1.00 58.09 84 SER A N 1
ATOM 646 C CA . SER A 1 84 ? 10.744 -29.191 -61.126 1.00 58.09 84 SER A CA 1
ATOM 647 C C . SER A 1 84 ? 11.486 -27.906 -61.464 1.00 58.09 84 SER A C 1
ATOM 649 O O . SER A 1 84 ? 10.918 -26.827 -61.572 1.00 58.09 84 SER A O 1
ATOM 651 N N . ASP A 1 85 ? 12.806 -28.067 -61.482 1.00 64.12 85 ASP A N 1
ATOM 652 C CA . ASP A 1 85 ? 13.710 -27.439 -62.442 1.00 64.12 85 ASP A CA 1
ATOM 653 C C . ASP A 1 85 ? 13.117 -27.519 -63.866 1.00 64.12 85 ASP A C 1
ATOM 655 O O . ASP A 1 85 ? 12.427 -28.506 -64.138 1.00 64.12 85 ASP A O 1
ATOM 659 N N . GLN A 1 86 ? 13.425 -26.528 -64.727 1.00 57.47 86 GLN A N 1
ATOM 660 C CA . GLN A 1 86 ? 13.025 -26.318 -66.146 1.00 57.47 86 GLN A CA 1
ATOM 661 C C . GLN A 1 86 ? 12.070 -25.106 -66.296 1.00 57.47 86 GLN A C 1
ATOM 663 O O . GLN A 1 86 ? 10.986 -25.105 -65.724 1.00 57.47 86 GLN A O 1
ATOM 668 N N . SER A 1 87 ? 12.392 -24.002 -66.985 1.00 60.53 87 SER A N 1
ATOM 669 C CA . SER A 1 87 ? 13.284 -23.745 -68.130 1.00 60.53 87 SER A CA 1
ATOM 670 C C . SER A 1 87 ? 13.798 -22.304 -68.149 1.00 60.53 87 SER A C 1
ATOM 672 O O . SER A 1 87 ? 13.095 -21.423 -67.605 1.00 60.53 87 SER A O 1
#

Radius of gyration: 25.61 Å; chains: 1; bounding box: 36×45×82 Å

pLDDT: mean 70.82, std 16.61, range [36.31, 89.88]

Organism: NCBI:txid1079994

Secondary structure (DSSP, 8-state):
----EEEEEEETTEEEEEESS-GGG-EEESSHHHHHHHHHHHHHHTTPEEEEE-SS-------------------------------

InterPro domains:
  IPR018691 Protein of unknown function DUF2188 [PF09954] (6-55)

Sequence (87 aa):
MSQSTVTTKSKNGQWVNEVADAPHLSRSYRDRDEAVQAGRELAAEHHLEHRIEESAPTGAITDPDPASQREAEFPSPDPQAPRSDQS

Foldseek 3Di:
DDQFEWEWEQDPQWTWTATPVCRVPIDIDNDPVVSQVVSVVVCVVVVGHYHYDDPDDDDDPDDDDPPPDDDPDDPPPPPDDDDDDDD